Protein AF-A0A7F8RU48-F1 (afdb_monomer)

Sequence (144 aa):
MPRPELPLPEGWEEARDFDGKVYYIDHTSRTTSWIDPRDRYTKPLTFADCISDELPLGWEEAYDPQVGDYFIDHNTKTTQIEDPRVQWRREQEHMLKDYLVVAQEALSAQKEIYQVKQQRLELAQQEYQQLHAVWEHKLGSQVS

Structure (mmCIF, N/CA/C/O backbone):
data_AF-A0A7F8RU48-F1
#
_entry.id   AF-A0A7F8RU48-F1
#
loop_
_atom_site.group_PDB
_atom_site.id
_atom_site.type_symbol
_atom_site.label_atom_id
_atom_site.label_alt_id
_atom_site.label_comp_id
_atom_site.label_asym_id
_atom_site.label_entity_id
_atom_site.label_seq_id
_atom_site.pdbx_PDB_ins_code
_atom_site.Cartn_x
_atom_site.Cartn_y
_atom_site.Cartn_z
_atom_site.occupancy
_atom_site.B_iso_or_equiv
_atom_site.auth_seq_id
_atom_site.auth_comp_id
_atom_site.auth_asym_id
_atom_site.auth_atom_id
_atom_site.pdbx_PDB_model_num
ATOM 1 N N . MET A 1 1 ? -4.287 5.011 -32.238 1.00 33.50 1 MET A N 1
ATOM 2 C CA . MET A 1 1 ? -3.725 6.344 -32.543 1.00 33.50 1 MET A CA 1
ATOM 3 C C . MET A 1 1 ? -2.348 6.408 -31.902 1.00 33.50 1 MET A C 1
ATOM 5 O O . MET A 1 1 ? -2.284 6.073 -30.724 1.00 33.50 1 MET A O 1
ATOM 9 N N . PRO A 1 2 ? -1.264 6.747 -32.620 1.00 47.25 2 PRO A N 1
ATOM 10 C CA . PRO A 1 2 ? 0.016 7.003 -31.963 1.00 47.25 2 PRO A CA 1
ATOM 11 C C . PRO A 1 2 ? -0.165 8.172 -30.984 1.00 47.25 2 PRO A C 1
ATOM 13 O O . PRO A 1 2 ? -0.827 9.159 -31.315 1.00 47.25 2 PRO A O 1
ATOM 16 N N . ARG A 1 3 ? 0.340 8.016 -29.756 1.00 55.25 3 ARG A N 1
ATOM 17 C CA . ARG A 1 3 ? 0.333 9.077 -28.739 1.00 55.25 3 ARG A CA 1
ATOM 18 C C . ARG A 1 3 ? 1.076 10.289 -29.332 1.00 55.25 3 ARG A C 1
ATOM 20 O O . 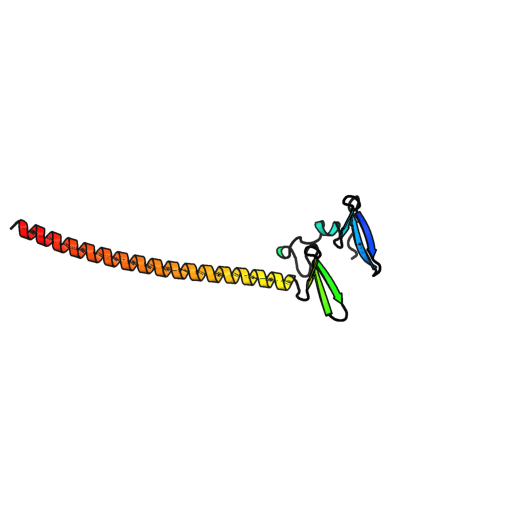ARG A 1 3 ? 2.100 10.073 -29.975 1.00 55.25 3 ARG A O 1
ATOM 27 N N . PRO A 1 4 ? 0.586 11.533 -29.187 1.00 54.97 4 PRO A N 1
ATOM 28 C CA . PRO A 1 4 ? 1.374 12.695 -29.579 1.00 54.97 4 PRO A CA 1
ATOM 29 C C . PRO A 1 4 ? 2.682 12.666 -28.781 1.00 54.97 4 PRO A C 1
ATOM 31 O O . PRO A 1 4 ? 2.661 12.756 -27.555 1.00 54.97 4 PRO A O 1
ATOM 34 N N . GLU A 1 5 ? 3.795 12.454 -29.481 1.00 68.31 5 GLU A N 1
ATOM 35 C CA . GLU A 1 5 ? 5.140 12.380 -28.912 1.00 68.31 5 GLU A CA 1
ATOM 36 C C . GLU A 1 5 ? 5.488 13.752 -28.326 1.00 68.31 5 GLU A C 1
ATOM 38 O O . GLU A 1 5 ? 5.920 14.664 -29.034 1.00 68.31 5 GLU A O 1
ATOM 43 N N . LEU A 1 6 ? 5.246 13.929 -27.026 1.00 81.19 6 LEU A N 1
ATOM 44 C CA . LEU A 1 6 ? 5.816 15.050 -26.291 1.00 81.19 6 LEU A CA 1
ATOM 45 C C . LEU A 1 6 ? 7.344 14.959 -26.428 1.00 81.19 6 LEU A C 1
ATOM 47 O O . LEU A 1 6 ? 7.888 13.856 -26.295 1.00 81.19 6 LEU A O 1
ATOM 51 N N . PRO A 1 7 ? 8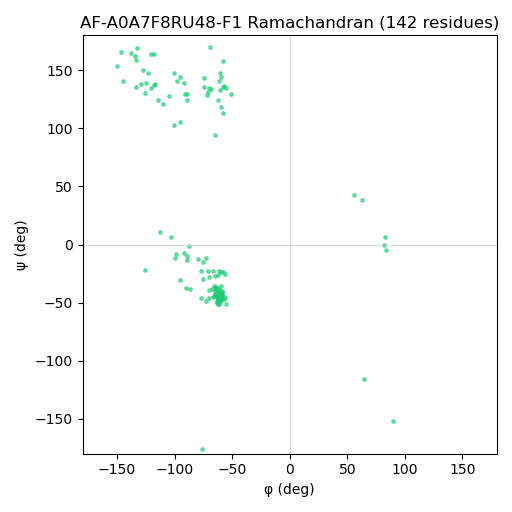.048 16.072 -26.700 1.00 89.88 7 PRO A N 1
ATOM 52 C CA . PRO A 1 7 ? 9.502 16.046 -26.747 1.00 89.88 7 PRO A CA 1
ATOM 53 C C . PRO A 1 7 ? 10.053 15.618 -25.384 1.00 89.88 7 PRO A C 1
ATOM 55 O O . PRO A 1 7 ? 9.460 15.920 -24.342 1.00 89.88 7 PRO A O 1
ATOM 58 N N . LEU A 1 8 ? 11.188 14.917 -25.388 1.00 91.50 8 LEU A N 1
ATOM 59 C CA . LEU A 1 8 ? 11.903 14.631 -24.150 1.00 91.50 8 LEU A CA 1
ATOM 60 C C . LEU A 1 8 ? 12.294 15.948 -23.459 1.00 91.50 8 LEU A C 1
ATOM 62 O O . LEU A 1 8 ? 12.616 16.923 -24.150 1.00 91.50 8 LEU A O 1
ATOM 66 N N . PRO A 1 9 ? 12.268 16.006 -22.115 1.00 93.69 9 PRO A N 1
ATOM 67 C CA . PRO A 1 9 ? 12.764 17.170 -21.394 1.00 93.69 9 PRO A CA 1
ATOM 68 C C . PRO A 1 9 ? 14.234 17.455 -21.723 1.00 93.69 9 PRO A C 1
ATOM 70 O O . PRO A 1 9 ? 14.983 16.570 -22.134 1.00 93.69 9 PRO A O 1
ATOM 73 N N . GLU A 1 10 ? 14.664 18.696 -21.517 1.00 94.50 10 GLU A N 1
ATOM 74 C CA . GLU A 1 10 ? 16.053 19.085 -21.758 1.00 94.50 10 GLU A CA 1
ATOM 75 C C . GLU A 1 10 ? 17.029 18.201 -20.962 1.00 94.50 10 GLU A C 1
ATOM 77 O O . GLU A 1 10 ? 16.815 17.916 -19.783 1.00 94.50 10 GLU A O 1
ATOM 82 N N . GLY A 1 11 ? 18.093 17.744 -21.627 1.00 93.75 11 GLY A N 1
ATOM 83 C CA . GLY A 1 11 ? 19.090 16.850 -21.038 1.00 93.75 11 GLY A CA 1
ATOM 84 C C . GLY A 1 11 ? 18.703 15.369 -21.022 1.00 93.75 11 GLY A C 1
ATOM 85 O O . GLY A 1 11 ? 19.517 14.568 -20.574 1.00 93.75 11 GLY A O 1
ATOM 86 N N . TRP A 1 12 ? 17.525 14.988 -21.526 1.00 96.25 12 TRP A N 1
ATOM 87 C CA . TRP A 1 12 ? 17.128 13.586 -21.668 1.00 96.25 12 TRP A CA 1
ATOM 88 C C . TRP A 1 12 ? 17.357 13.054 -23.085 1.00 96.25 12 TRP A C 1
ATOM 90 O O . TRP A 1 12 ? 17.082 13.734 -24.072 1.00 96.25 12 TRP A O 1
ATOM 100 N N . GLU A 1 13 ? 17.818 11.810 -23.180 1.00 96.00 13 GLU A N 1
ATOM 101 C CA . GLU A 1 13 ? 18.021 11.078 -24.432 1.00 96.00 13 GLU A CA 1
ATOM 102 C C . GLU A 1 13 ? 17.355 9.699 -24.358 1.00 96.00 13 GLU A C 1
ATOM 104 O O . GLU A 1 13 ? 17.434 9.019 -23.336 1.00 96.00 13 GLU A O 1
ATOM 109 N N . GLU A 1 14 ? 16.696 9.287 -25.441 1.00 95.75 14 GLU A N 1
ATOM 110 C CA . GLU A 1 14 ? 16.189 7.924 -25.614 1.00 95.75 14 GLU A CA 1
ATOM 111 C C . GLU A 1 14 ? 17.268 7.056 -26.268 1.00 95.75 14 GLU 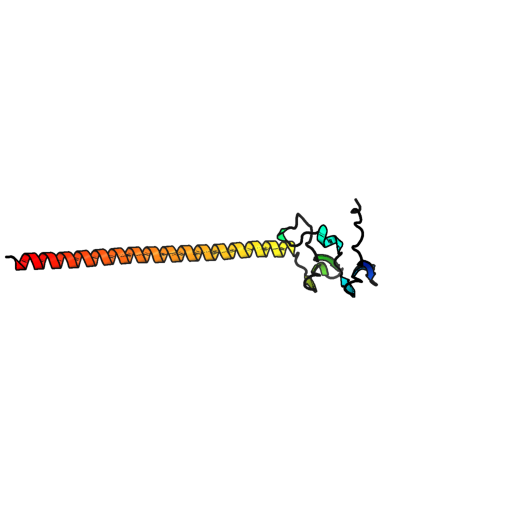A C 1
ATOM 113 O O . GLU A 1 14 ? 17.810 7.406 -27.317 1.00 95.75 14 GLU A O 1
ATOM 118 N N . ALA A 1 15 ? 17.545 5.901 -25.670 1.00 95.06 15 ALA A N 1
ATOM 119 C CA . ALA A 1 15 ? 18.469 4.904 -26.188 1.00 95.06 15 ALA A CA 1
ATOM 120 C C . ALA A 1 15 ? 17.837 3.505 -26.137 1.00 95.06 15 ALA A C 1
ATOM 122 O O . ALA A 1 15 ? 16.775 3.294 -25.550 1.00 95.06 15 ALA A O 1
ATOM 123 N N . ARG A 1 16 ? 18.486 2.531 -26.779 1.00 95.88 16 ARG A N 1
ATOM 124 C CA . ARG A 1 16 ? 18.063 1.124 -26.771 1.00 95.88 16 ARG A CA 1
ATOM 125 C C . ARG A 1 16 ? 19.196 0.239 -26.294 1.00 95.88 16 ARG A C 1
ATOM 127 O O . ARG A 1 16 ? 20.348 0.476 -26.654 1.00 95.88 16 ARG A O 1
ATOM 134 N N . ASP A 1 17 ? 18.866 -0.748 -25.472 1.00 93.12 17 ASP A N 1
ATOM 135 C CA . ASP A 1 17 ? 19.825 -1.760 -25.042 1.00 93.12 17 ASP A CA 1
ATOM 136 C C . ASP A 1 17 ? 20.090 -2.799 -26.152 1.00 93.12 17 ASP A C 1
ATOM 138 O O . ASP A 1 17 ? 19.608 -2.676 -27.283 1.00 93.12 17 ASP A O 1
ATOM 142 N N . PHE A 1 18 ? 20.889 -3.823 -25.840 1.00 94.19 18 PHE A N 1
ATOM 143 C CA . PHE A 1 18 ? 21.227 -4.894 -26.785 1.00 94.19 18 PHE A CA 1
ATOM 144 C C . PHE A 1 18 ? 20.020 -5.743 -27.202 1.00 94.19 18 PHE A C 1
ATOM 146 O O . PHE A 1 18 ? 20.011 -6.271 -28.314 1.00 94.19 18 PHE A O 1
ATOM 153 N N . ASP A 1 19 ? 19.011 -5.836 -26.338 1.00 91.31 19 ASP A N 1
ATOM 154 C CA . ASP A 1 19 ? 17.773 -6.579 -26.572 1.00 91.31 19 ASP A CA 1
ATOM 155 C C . ASP A 1 19 ? 16.712 -5.710 -27.281 1.00 91.31 19 ASP A C 1
ATOM 157 O O . ASP A 1 19 ? 15.626 -6.175 -27.632 1.00 91.31 19 ASP A O 1
ATOM 161 N N . GLY A 1 20 ? 17.039 -4.441 -27.551 1.00 91.69 20 GLY A N 1
ATOM 162 C CA . GLY A 1 20 ? 16.177 -3.472 -28.215 1.00 91.69 20 GLY A CA 1
ATOM 163 C C . GLY A 1 20 ? 15.172 -2.782 -27.289 1.00 91.69 20 GLY A C 1
ATOM 164 O O . GLY A 1 20 ? 14.341 -2.013 -27.788 1.00 91.69 20 GLY A O 1
ATOM 165 N N . LYS A 1 21 ? 15.244 -3.015 -25.972 1.00 92.19 21 LYS A N 1
ATOM 166 C CA . LYS A 1 21 ? 14.418 -2.355 -24.958 1.00 92.19 21 LYS A CA 1
ATOM 167 C C . LYS A 1 21 ? 14.843 -0.898 -24.824 1.00 92.19 21 LYS A C 1
ATOM 169 O O . LYS A 1 21 ? 16.025 -0.571 -24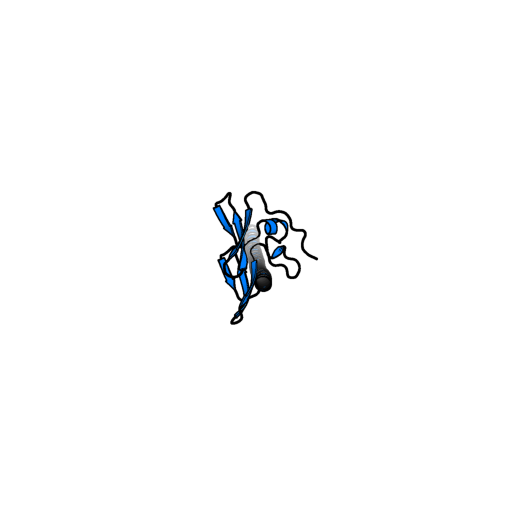.714 1.00 92.19 21 LYS A O 1
ATOM 174 N N . VAL A 1 22 ? 13.853 -0.013 -24.849 1.00 94.12 22 VAL A N 1
ATOM 175 C CA . VAL A 1 22 ? 14.065 1.429 -24.728 1.00 94.12 22 VAL A CA 1
ATOM 176 C C . VAL A 1 22 ? 14.389 1.784 -23.278 1.00 94.12 22 VAL A C 1
ATOM 178 O O . VAL A 1 22 ? 13.722 1.318 -22.351 1.00 94.12 22 VAL A O 1
ATOM 181 N N . TYR A 1 23 ? 15.396 2.631 -23.092 1.00 94.69 23 TYR A N 1
ATOM 182 C CA . TYR A 1 23 ? 15.731 3.261 -21.821 1.00 94.69 23 TYR A CA 1
ATOM 183 C C . TYR A 1 23 ? 16.089 4.732 -22.041 1.00 94.69 23 TYR A C 1
ATOM 185 O O . TYR A 1 23 ? 16.353 5.172 -23.159 1.00 94.69 23 TYR A O 1
ATOM 193 N N . TYR A 1 24 ? 16.103 5.495 -20.956 1.00 96.12 24 TYR A N 1
ATOM 194 C CA . TYR A 1 24 ? 16.289 6.936 -20.981 1.00 96.12 24 TYR A CA 1
ATOM 195 C C . TYR A 1 24 ? 17.551 7.326 -20.219 1.00 96.12 24 TYR A C 1
ATOM 197 O O . TYR A 1 24 ? 17.829 6.802 -19.137 1.00 96.12 24 TYR A O 1
ATOM 205 N N . ILE A 1 25 ? 18.319 8.245 -20.789 1.00 97.25 25 ILE A N 1
ATOM 206 C CA . ILE A 1 25 ? 19.569 8.766 -20.240 1.00 97.25 25 ILE A CA 1
ATOM 207 C C . ILE A 1 25 ? 19.318 10.210 -19.821 1.00 97.25 25 ILE A C 1
ATOM 209 O O . ILE A 1 25 ? 18.955 11.035 -20.652 1.00 97.25 25 ILE A O 1
ATOM 213 N N . ASP A 1 26 ? 19.526 10.521 -18.545 1.00 96.31 26 ASP A N 1
ATOM 214 C CA . ASP A 1 26 ? 19.542 11.891 -18.039 1.00 96.31 26 ASP A CA 1
ATOM 215 C C . ASP A 1 26 ? 20.994 12.379 -17.987 1.00 96.31 26 ASP A C 1
ATOM 217 O O . ASP A 1 26 ? 21.770 12.000 -17.106 1.00 96.31 26 ASP A O 1
ATOM 221 N N . HIS A 1 27 ? 21.366 13.241 -18.932 1.00 96.19 27 HIS A N 1
ATOM 222 C CA . HIS A 1 27 ? 22.701 13.837 -19.029 1.00 96.19 27 HIS A CA 1
ATOM 223 C C . HIS A 1 27 ? 22.989 14.856 -17.923 1.00 96.19 27 HIS A C 1
ATOM 225 O O . HIS A 1 27 ? 24.157 15.087 -17.595 1.00 96.19 27 HIS A O 1
ATOM 231 N N . THR A 1 28 ? 21.951 15.440 -17.317 1.00 95.88 28 THR A N 1
ATOM 232 C CA . THR A 1 28 ? 22.088 16.423 -16.233 1.00 95.88 28 THR A CA 1
ATOM 233 C C . THR A 1 28 ? 22.532 15.733 -14.951 1.00 95.88 28 THR A C 1
ATOM 235 O O . THR A 1 28 ? 23.496 16.161 -14.312 1.00 95.88 28 THR A O 1
ATOM 238 N N . SER A 1 29 ? 21.858 14.637 -14.590 1.00 95.56 29 SER A N 1
ATOM 239 C CA . SER A 1 29 ? 22.211 13.832 -13.413 1.00 95.56 29 SER A CA 1
ATOM 240 C C . SER A 1 29 ? 23.227 12.725 -13.710 1.00 95.56 29 SER A C 1
ATOM 242 O O . SER A 1 29 ? 23.768 12.132 -12.776 1.00 95.56 29 SER A O 1
ATOM 244 N N . ARG A 1 30 ? 23.526 12.476 -14.993 1.00 95.88 30 ARG A N 1
ATOM 245 C CA . ARG A 1 30 ? 24.367 11.372 -15.486 1.00 95.88 30 ARG A CA 1
ATOM 246 C C . ARG A 1 30 ? 23.855 10.010 -15.022 1.00 95.88 30 ARG A C 1
ATOM 248 O O . ARG A 1 30 ? 24.634 9.157 -14.596 1.00 95.88 30 ARG A O 1
ATOM 255 N N . THR A 1 31 ? 22.541 9.823 -15.086 1.00 96.19 31 THR A N 1
ATOM 256 C CA . THR A 1 31 ? 21.874 8.576 -14.700 1.00 96.19 31 THR A CA 1
ATOM 257 C C . THR A 1 31 ? 21.105 7.973 -15.867 1.00 96.19 31 THR A C 1
ATOM 259 O O . THR A 1 31 ? 20.863 8.623 -16.882 1.00 96.19 31 THR A O 1
ATOM 262 N N . THR A 1 32 ? 20.741 6.700 -15.733 1.00 95.62 32 THR A N 1
ATOM 263 C CA . THR A 1 32 ? 19.901 5.984 -16.693 1.00 95.62 32 THR A CA 1
ATOM 264 C C . THR A 1 32 ? 18.662 5.435 -15.993 1.00 95.62 32 THR A C 1
ATOM 266 O O . THR A 1 32 ? 18.689 5.105 -14.805 1.00 95.62 32 THR A O 1
ATOM 269 N N . SER A 1 33 ? 17.548 5.374 -16.718 1.00 94.81 33 SER A N 1
ATOM 270 C CA . SER A 1 33 ? 16.238 5.000 -16.189 1.00 94.81 33 SER A CA 1
ATOM 271 C C . SER A 1 33 ? 15.440 4.211 -17.222 1.00 94.81 33 SER A C 1
ATOM 273 O O . SER A 1 33 ? 15.429 4.548 -18.400 1.00 94.81 33 SER A O 1
ATOM 275 N N . TRP A 1 34 ? 14.713 3.192 -16.766 1.00 94.31 34 TRP A N 1
ATOM 276 C CA . TRP A 1 34 ? 13.706 2.491 -17.573 1.00 94.31 34 TRP A CA 1
ATOM 277 C C . TRP A 1 34 ? 12.371 3.244 -17.652 1.00 94.31 34 TRP A C 1
ATOM 279 O O . TRP A 1 34 ? 11.515 2.908 -18.461 1.00 94.31 34 TRP A O 1
ATOM 289 N N . ILE A 1 35 ? 12.189 4.257 -16.803 1.00 93.44 35 ILE A N 1
ATOM 290 C CA . ILE A 1 35 ? 10.980 5.077 -16.730 1.00 93.44 35 ILE A CA 1
ATOM 291 C C . ILE A 1 35 ? 11.132 6.255 -17.689 1.00 93.44 35 ILE A C 1
ATOM 293 O O . ILE A 1 35 ? 12.093 7.019 -17.548 1.00 93.44 35 ILE A O 1
ATOM 297 N N . ASP A 1 36 ? 10.175 6.419 -18.607 1.00 92.56 36 ASP A N 1
ATOM 298 C CA . ASP A 1 36 ? 10.103 7.587 -19.487 1.00 92.56 36 ASP A CA 1
ATOM 299 C C . ASP A 1 36 ? 9.910 8.854 -18.639 1.00 92.56 36 ASP A C 1
ATOM 301 O O . ASP A 1 36 ? 8.956 8.929 -17.857 1.00 92.56 36 ASP A O 1
ATOM 305 N N . PRO A 1 37 ? 10.770 9.881 -18.760 1.00 92.00 37 PRO A N 1
ATOM 306 C CA . PRO A 1 37 ? 10.593 11.126 -18.015 1.00 92.00 37 PRO A CA 1
ATOM 307 C C . PRO A 1 37 ? 9.243 11.812 -18.292 1.00 92.00 37 PRO A C 1
ATOM 309 O O . PRO A 1 37 ? 8.750 12.558 -17.443 1.00 92.00 37 PRO A O 1
ATOM 312 N N . ARG A 1 38 ? 8.617 11.542 -19.445 1.00 90.88 38 ARG A N 1
ATOM 313 C CA . ARG A 1 38 ? 7.298 12.053 -19.847 1.00 90.88 38 ARG A CA 1
ATOM 314 C C . ARG A 1 38 ? 6.147 11.315 -19.159 1.00 90.88 38 ARG A C 1
ATOM 316 O O . ARG A 1 38 ? 5.069 11.895 -18.997 1.00 90.88 38 ARG A O 1
ATOM 323 N N . ASP A 1 39 ? 6.365 10.083 -18.691 1.00 89.38 39 ASP A N 1
ATOM 324 C CA . ASP A 1 39 ? 5.343 9.304 -17.979 1.00 89.38 39 ASP A CA 1
ATOM 325 C C . ASP A 1 39 ? 4.914 9.990 -16.680 1.00 89.38 39 ASP A C 1
ATOM 327 O O . ASP A 1 39 ? 3.766 9.861 -16.270 1.00 89.38 39 ASP A O 1
ATOM 331 N N . ARG A 1 40 ? 5.779 10.812 -16.071 1.00 86.12 40 ARG A N 1
ATOM 332 C CA . ARG A 1 40 ? 5.422 11.620 -14.891 1.00 86.12 40 ARG A CA 1
ATOM 333 C C . ARG A 1 40 ? 4.225 12.545 -15.103 1.00 86.12 40 ARG A C 1
ATOM 335 O O . ARG A 1 40 ? 3.582 12.917 -14.127 1.00 86.12 40 ARG A O 1
ATOM 342 N N . TYR A 1 41 ? 3.949 12.941 -16.344 1.00 85.88 41 TYR A N 1
ATOM 343 C CA . TYR A 1 41 ? 2.841 13.836 -16.681 1.00 85.88 41 TYR A CA 1
ATOM 344 C C . TYR A 1 41 ? 1.610 13.098 -17.209 1.00 85.88 41 TYR A C 1
ATOM 346 O O . TYR A 1 41 ? 0.564 13.718 -17.382 1.00 85.88 41 TYR A O 1
ATOM 354 N N . THR A 1 42 ? 1.739 11.808 -17.524 1.00 84.88 42 THR A N 1
ATOM 355 C CA . THR A 1 42 ? 0.709 11.056 -18.256 1.00 84.88 42 THR A CA 1
ATOM 356 C C . THR A 1 42 ? 0.249 9.790 -17.546 1.00 84.88 42 THR A C 1
ATOM 358 O O . THR A 1 42 ? -0.859 9.342 -17.821 1.00 84.88 42 THR A O 1
ATOM 361 N N . LYS A 1 43 ? 1.056 9.231 -16.637 1.00 88.31 43 LYS A N 1
ATOM 362 C CA . LYS A 1 43 ? 0.706 8.060 -15.834 1.00 88.31 43 LYS A CA 1
ATOM 363 C C . LYS A 1 43 ? 0.265 8.453 -14.423 1.00 88.31 43 LYS A C 1
ATOM 365 O O . LYS A 1 43 ? 0.804 9.412 -13.860 1.00 88.31 43 LYS A O 1
ATOM 370 N N . PRO A 1 44 ? -0.659 7.688 -13.822 1.00 91.12 44 PRO A N 1
ATOM 371 C CA . PRO A 1 44 ? -1.010 7.848 -12.418 1.00 91.12 44 PRO A CA 1
ATOM 372 C C . PRO A 1 44 ? 0.207 7.596 -11.525 1.00 91.12 44 PRO A C 1
ATOM 374 O O . PRO A 1 44 ? 1.012 6.700 -11.781 1.00 91.12 44 PRO A O 1
ATOM 377 N N . LEU A 1 45 ? 0.358 8.386 -10.461 1.00 88.62 45 LEU A N 1
ATOM 378 C CA . LEU A 1 45 ? 1.492 8.248 -9.540 1.00 88.62 45 LEU A CA 1
ATOM 379 C C . LEU A 1 45 ? 1.340 7.041 -8.615 1.00 88.62 45 LEU A C 1
ATOM 381 O O . LEU A 1 45 ? 2.337 6.470 -8.180 1.00 88.62 45 LEU A O 1
ATOM 385 N N . THR A 1 46 ? 0.102 6.666 -8.301 1.00 90.31 46 THR A N 1
ATOM 386 C CA . THR A 1 46 ? -0.203 5.582 -7.370 1.00 90.31 46 THR A CA 1
ATOM 387 C C . THR A 1 46 ? -1.277 4.659 -7.930 1.00 90.31 46 THR A C 1
ATOM 389 O O . THR A 1 46 ? -2.044 5.036 -8.817 1.00 90.31 46 THR A O 1
ATOM 392 N N . PHE A 1 47 ? -1.382 3.454 -7.365 1.00 90.75 47 PHE A N 1
ATOM 393 C CA . PHE A 1 47 ? -2.471 2.526 -7.685 1.00 90.75 47 PHE A CA 1
ATOM 394 C C . PHE A 1 47 ? -3.865 3.095 -7.388 1.00 90.75 47 PHE A C 1
ATOM 396 O O . PHE A 1 47 ? -4.831 2.662 -8.009 1.00 90.75 47 PHE A O 1
ATOM 403 N N . ALA A 1 48 ? -3.977 4.077 -6.487 1.00 88.06 48 ALA A N 1
ATOM 404 C CA . ALA A 1 48 ? -5.247 4.726 -6.172 1.00 88.06 48 ALA A CA 1
ATOM 405 C C . ALA A 1 48 ? -5.761 5.617 -7.312 1.00 88.06 48 ALA A C 1
ATOM 407 O O . ALA A 1 48 ? -6.969 5.792 -7.447 1.00 88.06 48 ALA A O 1
ATOM 408 N N . ASP A 1 49 ? -4.849 6.156 -8.126 1.00 89.50 49 ASP A N 1
ATOM 409 C CA . ASP A 1 49 ? -5.170 7.067 -9.227 1.00 89.50 49 ASP A CA 1
ATOM 410 C C . ASP A 1 49 ? -5.385 6.327 -10.557 1.00 89.50 49 ASP A C 1
ATOM 412 O O . ASP A 1 49 ? -5.778 6.945 -11.543 1.00 89.50 49 ASP A O 1
ATOM 416 N N . CYS A 1 50 ? -5.116 5.016 -10.596 1.00 87.69 50 CYS A N 1
ATOM 417 C CA . CYS A 1 50 ? -5.235 4.203 -11.802 1.00 87.69 50 CYS A CA 1
ATOM 418 C C . CYS A 1 50 ? -6.702 3.978 -12.186 1.00 87.69 50 CYS A C 1
ATOM 420 O O . CYS A 1 50 ? -7.513 3.493 -11.391 1.00 87.69 50 CYS A O 1
ATOM 422 N N . ILE A 1 51 ? -7.026 4.255 -13.443 1.00 80.88 51 ILE A N 1
ATOM 423 C CA . ILE A 1 51 ? -8.318 3.997 -14.063 1.00 80.88 51 ILE A CA 1
ATOM 424 C C . ILE A 1 51 ? -8.187 2.783 -14.987 1.00 80.88 51 ILE A C 1
ATOM 426 O O . ILE A 1 51 ? -7.363 2.750 -15.896 1.00 80.88 51 ILE A O 1
ATOM 430 N N . SER A 1 52 ? -9.072 1.800 -14.804 1.00 80.31 52 SER A N 1
ATOM 431 C CA . SER A 1 52 ? -9.115 0.579 -15.619 1.00 80.31 52 SER A CA 1
ATOM 432 C C . SER A 1 52 ? -7.846 -0.280 -15.466 1.00 80.31 52 SER A C 1
ATOM 434 O O . SER A 1 52 ? -7.595 -0.837 -14.396 1.00 80.31 52 SER A O 1
ATOM 436 N N . ASP A 1 53 ? -7.091 -0.424 -16.546 1.00 83.19 53 ASP A N 1
ATOM 437 C CA . ASP A 1 53 ? -6.001 -1.360 -16.781 1.00 83.19 53 ASP A CA 1
ATOM 438 C C . ASP A 1 53 ? -4.651 -0.642 -16.905 1.00 83.19 53 ASP A C 1
ATOM 440 O O . 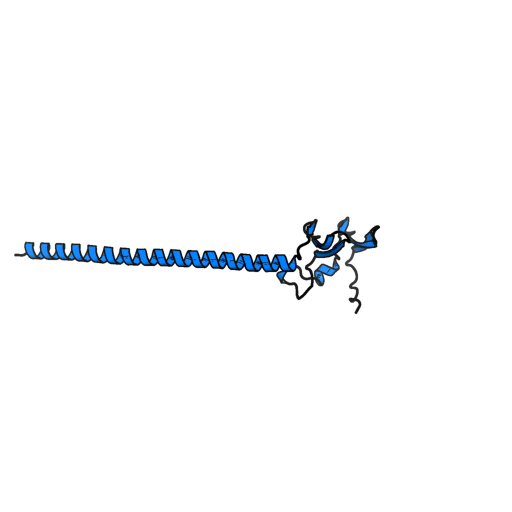ASP A 1 53 ? -3.645 -1.256 -17.250 1.00 83.19 53 ASP A O 1
ATOM 444 N N . GLU A 1 54 ? -4.580 0.644 -16.574 1.00 89.31 54 GLU A N 1
ATOM 445 C CA . GLU A 1 54 ? -3.300 1.338 -16.527 1.00 89.31 54 GLU A CA 1
ATOM 446 C C . GLU A 1 54 ? -2.476 0.939 -15.294 1.00 89.31 54 GLU A C 1
ATOM 448 O O . GLU A 1 54 ? -3.001 0.690 -14.205 1.00 89.31 54 GLU A O 1
ATOM 453 N N . LEU A 1 55 ? -1.160 0.850 -15.486 1.00 92.44 55 LEU A N 1
ATOM 454 C CA . LEU A 1 55 ? -0.193 0.662 -14.411 1.00 92.44 55 LEU A CA 1
ATOM 455 C C . LEU A 1 55 ? 0.363 2.025 -13.973 1.00 92.44 55 LEU A C 1
ATOM 457 O O . LEU A 1 55 ? 0.568 2.900 -14.825 1.00 92.44 55 LEU A O 1
ATOM 461 N N . PRO A 1 56 ? 0.639 2.215 -12.670 1.00 94.69 56 PRO A N 1
ATOM 462 C CA . PRO A 1 56 ? 1.174 3.472 -12.176 1.00 94.69 56 PRO A CA 1
ATOM 463 C C . PRO A 1 56 ? 2.612 3.709 -12.632 1.00 94.69 56 PRO A C 1
ATOM 465 O O . PRO A 1 56 ? 3.289 2.842 -13.190 1.00 94.69 56 PRO A O 1
ATOM 468 N N . LEU A 1 57 ? 3.091 4.927 -12.394 1.00 92.75 57 LEU A N 1
ATOM 469 C CA . LEU A 1 57 ? 4.438 5.349 -12.738 1.00 92.75 57 LEU A CA 1
ATOM 470 C C . LEU A 1 57 ? 5.487 4.353 -12.213 1.00 92.75 57 LEU A C 1
ATOM 472 O O . LEU A 1 57 ? 5.514 3.994 -11.035 1.00 92.75 57 LEU A O 1
ATOM 476 N N . GLY A 1 58 ? 6.377 3.931 -13.109 1.00 93.75 58 GLY A N 1
ATOM 477 C CA . GLY A 1 58 ? 7.454 2.993 -12.797 1.00 93.75 58 GLY A CA 1
ATOM 478 C C . GLY A 1 58 ? 7.060 1.518 -12.832 1.00 93.75 58 GLY A C 1
ATOM 479 O O . GLY A 1 58 ? 7.950 0.682 -12.726 1.00 93.75 58 GLY A O 1
ATOM 480 N N . TRP A 1 59 ? 5.787 1.186 -13.046 1.00 95.75 59 TRP A N 1
ATOM 481 C CA . TRP A 1 59 ? 5.365 -0.190 -13.285 1.00 95.75 59 TRP A CA 1
ATOM 482 C C . TRP A 1 59 ? 5.335 -0.525 -14.776 1.00 95.75 59 TRP A C 1
ATOM 484 O O . TRP A 1 59 ? 4.902 0.276 -15.611 1.00 95.75 59 TRP A O 1
ATOM 494 N N . GLU A 1 60 ? 5.801 -1.727 -15.097 1.00 94.44 60 GLU A N 1
ATOM 495 C CA . GLU A 1 60 ? 5.859 -2.278 -16.449 1.00 94.44 60 GLU A CA 1
ATOM 496 C C . GLU A 1 60 ? 5.330 -3.716 -16.440 1.00 94.44 60 GLU A C 1
ATOM 498 O O . GLU A 1 60 ? 5.671 -4.505 -15.560 1.00 94.44 60 GLU A O 1
ATOM 503 N N . GLU A 1 61 ? 4.491 -4.046 -17.417 1.00 95.06 61 GLU A N 1
ATOM 504 C CA . GLU A 1 61 ? 4.075 -5.418 -17.707 1.00 95.06 61 GLU A CA 1
ATOM 505 C C . GLU A 1 61 ? 5.049 -6.011 -18.727 1.00 95.06 61 GLU A C 1
ATOM 507 O O . GLU A 1 61 ? 5.349 -5.384 -19.746 1.00 95.06 61 GLU A O 1
ATOM 512 N N . ALA A 1 62 ? 5.564 -7.199 -18.432 1.00 94.00 62 ALA A N 1
ATOM 513 C CA . ALA A 1 62 ? 6.533 -7.902 -19.253 1.00 94.00 62 ALA A CA 1
ATOM 514 C C . ALA A 1 62 ? 6.119 -9.367 -19.425 1.00 94.00 62 ALA A C 1
ATOM 516 O O . ALA A 1 62 ? 5.358 -9.917 -18.632 1.00 94.00 62 ALA A O 1
ATOM 517 N N . TYR A 1 63 ? 6.640 -9.999 -20.473 1.00 94.69 63 TYR A N 1
ATOM 518 C CA . TYR A 1 63 ? 6.354 -11.391 -20.794 1.00 94.69 63 TYR A CA 1
ATOM 519 C C . TYR A 1 63 ? 7.653 -12.173 -20.932 1.00 94.69 63 TYR A C 1
ATOM 521 O O . TYR A 1 63 ? 8.554 -11.767 -21.669 1.00 94.69 63 TYR A O 1
ATOM 529 N N . ASP A 1 64 ? 7.720 -13.316 -20.258 1.00 93.94 64 ASP A N 1
ATOM 530 C CA . ASP A 1 64 ? 8.783 -14.299 -20.428 1.00 93.94 64 ASP A CA 1
ATOM 531 C C . ASP A 1 64 ? 8.178 -15.644 -20.877 1.00 93.94 64 ASP A C 1
ATOM 533 O O . ASP A 1 64 ? 7.192 -16.093 -20.292 1.00 93.94 64 ASP A O 1
ATOM 537 N N . PRO A 1 65 ? 8.739 -16.342 -21.883 1.00 95.75 65 PRO A N 1
ATOM 538 C CA . PRO A 1 65 ? 8.172 -17.603 -22.372 1.00 95.75 65 PRO A CA 1
ATOM 539 C C . PRO A 1 65 ? 8.095 -18.744 -21.344 1.00 95.75 65 PRO A C 1
ATOM 541 O O . PRO A 1 65 ? 7.323 -19.681 -21.544 1.00 95.75 65 PRO A O 1
ATOM 544 N N . GLN A 1 66 ? 8.916 -18.722 -20.289 1.00 95.44 66 GLN A N 1
ATOM 545 C CA . GLN A 1 66 ? 8.928 -19.753 -19.246 1.00 95.44 66 GLN A CA 1
ATOM 546 C C . GLN A 1 66 ? 7.967 -19.418 -18.104 1.00 95.44 66 GLN A C 1
ATOM 548 O O . GLN A 1 66 ? 7.340 -20.320 -17.547 1.00 95.44 66 GLN A O 1
ATOM 553 N N . VAL A 1 67 ? 7.875 -18.137 -17.747 1.00 94.06 67 VAL A N 1
ATOM 554 C CA . VAL A 1 67 ? 7.115 -17.655 -16.585 1.00 94.06 67 VAL A CA 1
ATOM 555 C C . VAL A 1 67 ? 5.700 -17.198 -16.960 1.00 94.06 67 VAL A C 1
ATOM 557 O O . VAL A 1 67 ? 4.777 -17.351 -16.161 1.00 94.06 67 VAL A O 1
ATOM 560 N N . GLY A 1 68 ? 5.512 -16.699 -18.181 1.00 95.56 68 GLY A N 1
ATOM 561 C CA . GLY A 1 68 ? 4.301 -16.021 -18.634 1.00 95.56 68 GLY A CA 1
ATOM 562 C C . GLY A 1 68 ? 4.358 -14.513 -18.388 1.00 95.56 68 GLY A C 1
ATOM 563 O O . GLY A 1 68 ? 5.439 -13.920 -18.370 1.00 95.56 68 GLY A O 1
ATOM 564 N N . ASP A 1 69 ? 3.188 -13.900 -18.214 1.00 95.88 69 ASP A N 1
ATOM 565 C CA . ASP A 1 69 ? 3.065 -12.480 -17.879 1.00 95.88 69 ASP A CA 1
ATOM 566 C C . ASP A 1 69 ? 3.543 -12.221 -16.442 1.00 95.88 69 ASP A C 1
ATOM 568 O O . ASP A 1 69 ? 3.196 -12.948 -15.505 1.00 95.88 69 ASP A O 1
ATOM 572 N N . TYR A 1 70 ? 4.345 -11.176 -16.266 1.00 96.56 70 TYR A N 1
ATOM 573 C CA . TYR A 1 70 ? 4.845 -10.732 -14.970 1.00 96.56 70 TYR A CA 1
ATOM 574 C C . TYR A 1 70 ? 4.995 -9.207 -14.938 1.00 96.56 70 TYR A C 1
ATOM 576 O O . TYR A 1 70 ? 4.977 -8.524 -15.962 1.00 96.56 70 TYR A O 1
ATOM 584 N N . PHE A 1 71 ? 5.148 -8.659 -13.738 1.00 97.31 71 PHE A N 1
ATOM 585 C CA . PHE A 1 71 ? 5.193 -7.222 -13.501 1.00 97.31 71 PHE A CA 1
ATOM 586 C C . PHE A 1 71 ? 6.545 -6.810 -12.923 1.00 97.31 71 PHE A C 1
ATOM 588 O O . PHE A 1 71 ? 7.101 -7.481 -12.048 1.00 97.31 71 PHE A O 1
ATOM 595 N N . ILE A 1 72 ? 7.068 -5.690 -13.413 1.00 97.12 72 ILE A N 1
ATOM 596 C CA . ILE A 1 72 ? 8.340 -5.099 -13.005 1.00 97.12 72 ILE A CA 1
ATOM 597 C C . ILE A 1 72 ? 8.049 -3.765 -12.322 1.00 97.12 72 ILE A C 1
ATOM 599 O O . ILE A 1 72 ? 7.432 -2.881 -12.918 1.00 97.12 72 ILE A O 1
ATOM 603 N N . ASP A 1 73 ? 8.532 -3.609 -11.092 1.00 96.94 73 ASP A N 1
ATOM 604 C CA . ASP A 1 73 ? 8.503 -2.342 -10.368 1.00 96.94 73 ASP A CA 1
ATOM 605 C C . ASP A 1 73 ? 9.878 -1.671 -10.441 1.00 96.94 73 ASP A C 1
ATOM 607 O O . ASP A 1 73 ? 10.823 -2.021 -9.724 1.00 96.94 73 ASP A O 1
ATOM 611 N N . HIS A 1 74 ? 10.001 -0.658 -11.296 1.00 94.62 74 HIS A N 1
ATOM 612 C CA . HIS A 1 74 ? 11.225 0.132 -11.426 1.00 94.62 74 HIS A CA 1
ATOM 613 C C . HIS A 1 74 ? 11.458 1.078 -10.250 1.00 94.62 74 HIS A C 1
ATOM 615 O O . HIS A 1 74 ? 12.558 1.626 -10.143 1.00 94.62 74 HIS A O 1
ATOM 621 N N . ASN A 1 75 ? 10.482 1.287 -9.369 1.00 93.25 75 ASN A N 1
ATOM 622 C CA . ASN A 1 75 ? 10.654 2.124 -8.185 1.00 93.25 75 ASN A CA 1
ATOM 623 C C . ASN A 1 75 ? 11.433 1.364 -7.107 1.00 93.25 75 ASN A C 1
ATOM 625 O O . ASN A 1 75 ? 12.400 1.886 -6.552 1.00 93.25 75 ASN A O 1
ATOM 629 N N . THR A 1 76 ? 11.050 0.111 -6.862 1.00 95.25 76 THR A N 1
ATOM 630 C CA . THR A 1 76 ? 11.651 -0.762 -5.839 1.00 95.25 76 THR A CA 1
ATOM 631 C C . THR A 1 76 ? 12.688 -1.738 -6.402 1.00 95.25 76 THR A C 1
ATOM 633 O O . THR A 1 76 ? 13.420 -2.362 -5.637 1.00 95.25 76 THR A O 1
ATOM 636 N N . LYS A 1 77 ? 12.814 -1.814 -7.734 1.00 95.69 77 LYS A N 1
ATOM 637 C CA . LYS A 1 77 ? 13.711 -2.725 -8.468 1.00 95.69 77 LYS A CA 1
ATOM 638 C C . LYS A 1 77 ? 13.372 -4.201 -8.232 1.00 95.69 77 LYS A C 1
ATOM 640 O O . LYS A 1 77 ? 14.269 -5.037 -8.134 1.00 95.69 77 LYS A O 1
ATOM 645 N N . THR A 1 78 ? 12.082 -4.519 -8.154 1.00 97.12 78 THR A N 1
ATOM 646 C CA . THR A 1 78 ? 11.587 -5.885 -7.942 1.00 97.12 78 THR A CA 1
ATOM 647 C C . THR A 1 78 ? 10.739 -6.374 -9.108 1.00 97.12 78 THR A C 1
ATOM 649 O O . THR A 1 78 ? 10.274 -5.594 -9.937 1.00 97.12 78 THR A O 1
ATOM 652 N N . THR A 1 79 ? 10.526 -7.687 -9.163 1.00 97.00 79 THR A N 1
ATOM 653 C CA . THR A 1 79 ? 9.611 -8.329 -10.112 1.00 97.00 79 THR A CA 1
ATOM 654 C C . THR A 1 79 ? 8.641 -9.230 -9.362 1.00 97.00 79 THR A C 1
ATOM 656 O O . THR A 1 79 ? 8.976 -9.756 -8.297 1.00 97.00 79 THR A O 1
ATOM 659 N N . GLN A 1 80 ? 7.434 -9.390 -9.897 1.00 96.81 80 GLN A N 1
ATOM 660 C CA . GLN A 1 80 ? 6.402 -10.232 -9.302 1.00 96.81 80 GLN A CA 1
ATOM 661 C C . GLN A 1 80 ? 5.470 -10.826 -10.355 1.00 96.81 80 GLN A C 1
ATOM 663 O O . GLN A 1 80 ? 5.281 -10.255 -11.423 1.00 96.81 80 GLN A O 1
ATOM 668 N N . ILE A 1 81 ? 4.875 -11.974 -10.028 1.00 96.56 81 ILE A N 1
ATOM 669 C CA . ILE A 1 81 ? 3.898 -12.656 -10.891 1.00 96.56 81 ILE A CA 1
ATOM 670 C C . ILE A 1 81 ? 2.483 -12.122 -10.656 1.00 96.56 81 ILE A C 1
ATOM 672 O O . ILE A 1 81 ? 1.697 -11.994 -11.587 1.00 96.56 81 ILE A O 1
ATOM 676 N N . GLU A 1 82 ? 2.139 -11.826 -9.400 1.00 95.44 82 GLU A N 1
ATOM 677 C CA . GLU A 1 82 ? 0.811 -11.322 -9.056 1.00 95.44 82 GLU A CA 1
ATOM 678 C C . GLU A 1 82 ? 0.610 -9.913 -9.625 1.00 95.44 82 GLU A C 1
ATOM 680 O O . GLU A 1 82 ? 1.472 -9.047 -9.469 1.00 95.44 82 GLU A O 1
ATOM 685 N N . ASP A 1 83 ? -0.548 -9.679 -10.245 1.00 94.69 83 ASP A N 1
ATOM 686 C CA . ASP A 1 83 ? -0.927 -8.358 -10.736 1.00 94.69 83 ASP A CA 1
ATOM 687 C C . ASP A 1 83 ? -0.976 -7.356 -9.570 1.00 94.69 83 ASP A C 1
ATOM 689 O O . ASP A 1 83 ? -1.798 -7.510 -8.653 1.00 94.69 83 ASP A O 1
ATOM 693 N N . PRO A 1 84 ? -0.139 -6.306 -9.593 1.00 94.69 84 PRO A N 1
ATOM 694 C CA . PRO A 1 84 ? -0.020 -5.381 -8.478 1.00 94.69 84 PRO A CA 1
ATOM 695 C C . PRO A 1 84 ? -1.303 -4.567 -8.251 1.00 94.69 84 PRO A C 1
ATOM 697 O O . PRO A 1 84 ? -1.573 -4.143 -7.129 1.00 94.69 84 PRO A O 1
ATOM 700 N N . ARG A 1 85 ? -2.160 -4.406 -9.271 1.00 92.31 85 ARG A N 1
ATOM 701 C CA . ARG A 1 85 ? -3.476 -3.752 -9.140 1.00 92.31 85 ARG A CA 1
ATOM 702 C C . ARG A 1 85 ? -4.433 -4.620 -8.328 1.00 92.31 85 ARG A C 1
ATOM 704 O O . ARG A 1 85 ? -5.217 -4.113 -7.524 1.00 92.31 85 ARG A O 1
ATOM 711 N N . VAL A 1 86 ? -4.381 -5.937 -8.542 1.00 92.38 86 VAL A N 1
ATOM 712 C CA . VAL A 1 86 ? -5.178 -6.913 -7.787 1.00 92.38 86 VAL A CA 1
ATOM 713 C C . VAL A 1 86 ? -4.670 -6.999 -6.355 1.00 92.38 86 VAL A C 1
ATOM 715 O O . VAL A 1 86 ? -5.473 -6.915 -5.423 1.00 92.38 86 VAL A O 1
ATOM 718 N N . GLN A 1 87 ? -3.350 -7.091 -6.187 1.00 94.31 87 GLN A N 1
ATOM 719 C CA . GLN A 1 87 ? -2.707 -7.078 -4.879 1.00 94.31 87 GLN A CA 1
ATOM 720 C C . GLN A 1 87 ? -3.097 -5.824 -4.086 1.00 94.31 87 GLN A C 1
ATOM 722 O O . GLN A 1 87 ? -3.588 -5.943 -2.965 1.00 94.31 87 GLN A O 1
ATOM 727 N N . TRP A 1 88 ? -2.966 -4.637 -4.685 1.00 93.69 88 TRP A N 1
ATOM 728 C CA . TRP A 1 88 ? -3.293 -3.375 -4.027 1.00 93.69 88 TRP A CA 1
ATOM 729 C C . TRP A 1 88 ? -4.762 -3.315 -3.593 1.00 93.69 88 TRP A C 1
ATOM 731 O O . TRP A 1 88 ? -5.049 -2.992 -2.441 1.00 93.69 88 TRP A O 1
ATOM 741 N N . ARG A 1 89 ? -5.712 -3.699 -4.464 1.00 92.69 89 ARG A N 1
ATOM 742 C CA . ARG A 1 89 ? -7.138 -3.751 -4.086 1.00 92.69 89 ARG A CA 1
ATOM 743 C C . ARG A 1 89 ? -7.394 -4.703 -2.918 1.00 92.69 89 ARG A C 1
ATOM 745 O O . ARG A 1 89 ? -8.149 -4.354 -2.012 1.00 92.69 89 ARG A O 1
ATOM 752 N N . ARG A 1 90 ? -6.757 -5.879 -2.924 1.00 95.12 90 ARG A N 1
ATOM 753 C CA . ARG A 1 90 ? -6.857 -6.853 -1.828 1.00 95.12 90 ARG A CA 1
ATOM 754 C C . ARG A 1 90 ? -6.330 -6.271 -0.519 1.00 95.12 90 ARG A C 1
ATOM 756 O O . ARG A 1 90 ? -6.964 -6.450 0.515 1.00 95.12 90 ARG A O 1
ATOM 763 N N . GLU A 1 91 ? -5.196 -5.580 -0.556 1.00 95.81 91 GLU A N 1
ATOM 764 C CA . GLU A 1 91 ? -4.602 -4.935 0.621 1.00 95.81 91 GLU A CA 1
ATOM 765 C C . GLU A 1 91 ? -5.501 -3.826 1.180 1.00 95.81 91 GLU A C 1
ATOM 767 O O . GLU A 1 91 ? -5.716 -3.773 2.390 1.00 95.81 91 GLU A O 1
ATOM 772 N N . GLN A 1 92 ? -6.099 -2.996 0.316 1.00 94.06 92 GLN A N 1
ATOM 773 C CA . GLN A 1 92 ? -7.061 -1.976 0.750 1.00 94.06 92 GLN A CA 1
ATOM 774 C C . GLN A 1 92 ? -8.297 -2.599 1.409 1.00 94.06 92 GLN A C 1
ATOM 776 O O . GLN A 1 92 ? -8.743 -2.143 2.463 1.00 94.06 92 GLN A O 1
ATOM 781 N N . GLU A 1 93 ? -8.842 -3.663 0.817 1.00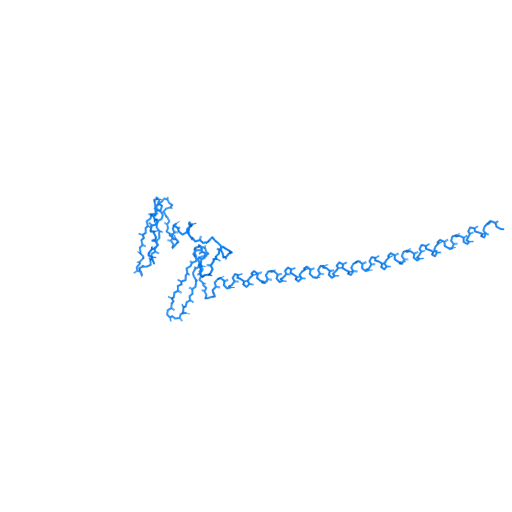 95.88 93 GLU A N 1
ATOM 782 C CA . GLU A 1 93 ? -9.983 -4.378 1.389 1.00 95.88 93 GLU A CA 1
ATOM 783 C C . GLU A 1 93 ? -9.635 -5.004 2.748 1.00 95.88 93 GLU A C 1
ATOM 785 O O . GLU A 1 93 ? -10.415 -4.892 3.696 1.00 95.88 93 GLU A O 1
ATOM 790 N N . HIS A 1 94 ? -8.462 -5.634 2.855 1.00 97.88 94 HIS A N 1
ATOM 791 C CA . HIS A 1 94 ? -7.974 -6.234 4.096 1.00 97.88 94 HIS A CA 1
ATOM 792 C C . HIS A 1 94 ? -7.837 -5.177 5.193 1.00 97.88 94 HIS A C 1
ATOM 794 O O . HIS A 1 94 ? -8.398 -5.338 6.273 1.00 97.88 94 HIS A O 1
ATOM 800 N N . MET A 1 95 ? -7.184 -4.054 4.893 1.00 97.44 95 MET A N 1
ATOM 801 C CA . MET A 1 95 ? -6.999 -2.964 5.848 1.00 97.44 95 MET A CA 1
ATOM 802 C C . MET A 1 95 ? -8.341 -2.453 6.396 1.00 97.44 95 MET A C 1
ATOM 804 O O . MET A 1 95 ? -8.497 -2.270 7.603 1.00 97.44 95 MET A O 1
ATOM 808 N N . LEU A 1 96 ? -9.335 -2.239 5.528 1.00 97.69 96 LEU A N 1
ATOM 809 C CA . LEU A 1 96 ? -10.660 -1.781 5.960 1.00 97.69 96 LEU A CA 1
ATOM 810 C C . LEU A 1 96 ? -11.389 -2.826 6.813 1.00 97.69 96 LEU A C 1
ATOM 812 O O . LEU A 1 96 ? -12.085 -2.462 7.764 1.00 97.69 96 LEU A O 1
ATOM 816 N N . LYS A 1 97 ? -11.220 -4.114 6.499 1.00 98.00 97 LYS A N 1
ATOM 817 C CA . LYS A 1 97 ? -11.753 -5.213 7.312 1.00 98.00 97 LYS A CA 1
ATOM 818 C C . LYS A 1 97 ? -11.119 -5.242 8.701 1.00 98.00 97 LYS A C 1
ATOM 820 O O . LYS A 1 97 ? -11.858 -5.348 9.677 1.00 98.00 97 LYS A O 1
ATOM 825 N N . ASP A 1 98 ? -9.807 -5.066 8.805 1.00 98.38 98 ASP A N 1
ATOM 826 C CA . ASP A 1 98 ? -9.112 -5.039 10.096 1.00 98.38 98 ASP A CA 1
ATOM 827 C C . ASP A 1 98 ? -9.587 -3.873 10.964 1.00 98.38 98 ASP A C 1
ATOM 829 O O . ASP A 1 98 ? -9.937 -4.059 12.132 1.00 98.38 98 ASP A O 1
ATOM 833 N N . TYR A 1 99 ? -9.691 -2.674 10.383 1.00 97.94 99 TYR A N 1
ATOM 834 C CA . TYR A 1 99 ? -10.246 -1.520 11.092 1.00 97.94 99 TYR A CA 1
ATOM 835 C C . TYR A 1 99 ? -11.678 -1.762 11.568 1.00 97.94 99 TYR A C 1
ATOM 837 O O . TYR A 1 99 ? -12.030 -1.370 12.683 1.00 97.94 99 TYR A O 1
ATOM 845 N N . LEU A 1 100 ? -12.505 -2.409 10.744 1.00 98.31 100 LEU A N 1
ATOM 846 C CA . LEU A 1 100 ? -13.874 -2.743 11.116 1.00 98.31 100 LEU A CA 1
ATOM 847 C C . LEU A 1 100 ? -13.913 -3.697 12.316 1.00 98.31 100 LEU A C 1
ATOM 849 O O . LEU A 1 100 ? -14.704 -3.470 13.232 1.00 98.31 100 LEU A O 1
ATOM 853 N N . VAL A 1 101 ? -13.051 -4.717 12.338 1.00 98.56 101 VAL A N 1
ATOM 854 C CA . VAL A 1 101 ? -12.943 -5.660 13.462 1.00 98.56 101 VAL A CA 1
ATOM 855 C C . VAL A 1 101 ? -12.539 -4.926 14.739 1.00 98.56 101 VAL A C 1
ATOM 857 O O . VAL A 1 101 ? -13.252 -5.007 15.738 1.00 98.56 101 VAL A O 1
ATOM 860 N N . VAL A 1 102 ? -11.476 -4.121 14.692 1.00 98.62 102 VAL A N 1
ATOM 861 C CA . VAL A 1 102 ? -11.011 -3.358 15.864 1.00 98.62 102 VAL A CA 1
ATOM 862 C C . VAL A 1 102 ? -12.096 -2.408 16.378 1.00 98.62 102 VAL A C 1
ATOM 864 O O . VAL A 1 102 ? -12.316 -2.300 17.585 1.00 98.62 102 VAL A O 1
ATOM 867 N N . ALA A 1 103 ? -12.821 -1.735 15.481 1.00 98.31 103 ALA A N 1
ATOM 868 C CA . ALA A 1 103 ? -13.918 -0.853 15.868 1.00 98.31 103 ALA A CA 1
ATOM 869 C C . ALA A 1 103 ? -15.073 -1.618 16.542 1.00 98.31 103 ALA A C 1
ATOM 871 O O . ALA A 1 103 ? -15.663 -1.123 17.506 1.00 98.31 103 ALA A O 1
ATOM 872 N N . GLN A 1 104 ? -15.389 -2.825 16.065 1.00 98.56 104 GLN A N 1
ATOM 873 C CA . GLN A 1 104 ? -16.408 -3.688 16.667 1.00 98.56 104 GLN A CA 1
ATOM 874 C C . GLN A 1 104 ? -15.994 -4.172 18.060 1.00 98.56 104 GLN A C 1
ATOM 876 O O . GLN A 1 104 ? -16.798 -4.099 18.993 1.00 98.56 104 GLN A O 1
ATOM 881 N N . GLU A 1 105 ? -14.747 -4.613 18.217 1.00 98.62 105 GLU A N 1
ATOM 882 C CA . GLU A 1 105 ? -14.191 -5.037 19.505 1.00 98.62 105 GLU A CA 1
ATOM 883 C C . GLU A 1 105 ? -14.190 -3.885 20.515 1.00 98.62 105 GLU A C 1
ATOM 885 O O . GLU A 1 105 ? -14.675 -4.042 21.639 1.00 98.62 105 GLU A O 1
ATOM 890 N N . ALA A 1 106 ? -13.744 -2.696 20.096 1.00 98.56 106 ALA A N 1
ATOM 891 C CA . ALA A 1 106 ? -13.759 -1.497 20.928 1.00 98.56 106 ALA A CA 1
ATOM 892 C C . ALA A 1 106 ? -15.184 -1.124 21.370 1.00 98.56 106 ALA A C 1
ATOM 894 O O . ALA A 1 106 ? -15.412 -0.818 22.544 1.00 98.56 106 ALA A O 1
ATOM 895 N N . LEU A 1 107 ? -16.162 -1.200 20.460 1.00 98.56 107 LEU A N 1
ATOM 896 C CA . LEU A 1 107 ? -17.567 -0.954 20.783 1.00 98.56 107 LEU A CA 1
ATOM 897 C C . LEU A 1 107 ? -18.105 -1.990 21.784 1.00 98.56 107 LEU A C 1
ATOM 899 O O . LEU A 1 107 ? -18.850 -1.625 22.697 1.00 98.56 107 LEU A O 1
ATOM 903 N N . SER A 1 108 ? -17.747 -3.267 21.625 1.00 98.62 108 SER A N 1
ATOM 904 C CA . SER A 1 108 ? -18.146 -4.335 22.551 1.00 98.62 108 SER A CA 1
ATOM 905 C C . SER A 1 108 ? -17.590 -4.084 23.950 1.00 98.62 108 SER A C 1
ATOM 907 O O . SER A 1 108 ? -18.355 -4.004 24.912 1.00 98.62 108 SER A O 1
ATOM 909 N N . ALA A 1 109 ? -16.284 -3.830 24.053 1.00 98.38 109 ALA A N 1
ATOM 910 C CA . ALA A 1 109 ? -15.634 -3.517 25.321 1.00 98.38 109 ALA A CA 1
ATOM 911 C C . ALA A 1 109 ? -16.242 -2.267 25.981 1.00 98.38 109 ALA A C 1
ATOM 913 O O . ALA A 1 109 ? -16.489 -2.239 27.188 1.00 98.38 109 ALA A O 1
ATOM 914 N N . GLN A 1 110 ? -16.557 -1.232 25.195 1.00 98.31 110 GLN A N 1
ATOM 915 C CA . GLN A 1 110 ? -17.199 -0.026 25.715 1.00 98.31 110 GLN A CA 1
ATOM 916 C C . GLN A 1 110 ? -18.608 -0.305 26.262 1.00 98.31 110 GLN A C 1
ATOM 918 O O . GLN A 1 110 ? -18.982 0.266 27.292 1.00 98.31 110 GLN A O 1
ATOM 923 N N . LYS A 1 111 ? -19.381 -1.192 25.621 1.00 98.50 111 LYS A N 1
ATOM 924 C CA . LYS A 1 111 ? -20.696 -1.629 26.121 1.00 98.50 111 LYS A CA 1
ATOM 925 C C . LYS A 1 111 ? -20.576 -2.397 27.435 1.00 98.50 111 LYS A C 1
ATOM 927 O O . LYS A 1 111 ? -21.340 -2.118 28.356 1.00 98.50 111 LYS A O 1
ATOM 932 N N . GLU A 1 112 ? -19.610 -3.302 27.549 1.00 98.56 112 GLU A N 1
ATOM 933 C CA . GLU A 1 112 ? -19.354 -4.046 28.789 1.00 98.56 112 GLU A CA 1
ATOM 934 C C . GLU A 1 112 ? -18.975 -3.102 29.937 1.00 98.56 112 GLU A C 1
ATOM 936 O O . GLU A 1 112 ? -19.566 -3.150 31.016 1.00 98.56 112 GLU A O 1
ATOM 941 N N . ILE A 1 113 ? -18.058 -2.162 29.688 1.00 98.62 113 ILE A N 1
ATOM 942 C CA . ILE A 1 113 ? -17.671 -1.145 30.676 1.00 98.62 113 ILE A CA 1
ATOM 943 C C . ILE A 1 113 ? -18.882 -0.313 31.104 1.00 98.62 113 ILE A C 1
ATOM 945 O O . ILE A 1 113 ? -19.036 -0.002 32.288 1.00 98.62 113 ILE A O 1
ATOM 949 N N . TYR A 1 114 ? -19.738 0.069 30.156 1.00 98.25 114 TYR A N 1
ATOM 950 C CA . TYR A 1 114 ? -20.948 0.825 30.455 1.00 98.25 114 TYR A CA 1
ATOM 951 C C . TYR A 1 114 ? -21.902 0.038 31.363 1.00 98.25 114 TYR A C 1
ATOM 953 O O . TYR A 1 114 ? -22.347 0.574 32.378 1.00 98.25 114 TYR A O 1
ATOM 961 N N . GLN A 1 115 ? -22.147 -1.237 31.059 1.00 98.62 115 GLN A N 1
ATOM 962 C CA . GLN A 1 115 ? -22.982 -2.114 31.886 1.00 98.62 115 GLN A CA 1
ATOM 963 C C . GLN A 1 115 ? -22.419 -2.260 33.304 1.00 98.62 115 GLN A C 1
ATOM 965 O O . GLN A 1 115 ? -23.151 -2.098 34.279 1.00 98.62 115 GLN A O 1
ATOM 970 N N . VAL A 1 116 ? -21.105 -2.469 33.439 1.00 98.56 116 VAL A N 1
ATOM 971 C CA . VAL A 1 116 ? -20.444 -2.544 34.752 1.00 98.56 116 VAL A CA 1
ATOM 972 C C . VAL A 1 116 ? -20.609 -1.236 35.530 1.00 98.56 116 VAL A C 1
ATOM 974 O O . VAL A 1 116 ? -20.843 -1.258 36.738 1.00 98.56 116 VAL A O 1
ATOM 977 N N . LYS A 1 117 ? -20.510 -0.079 34.864 1.00 98.50 117 LYS A N 1
ATOM 978 C CA . LYS A 1 117 ? -20.734 1.222 35.512 1.00 98.50 117 LYS A CA 1
ATOM 979 C C . LYS A 1 117 ? -22.177 1.387 35.990 1.00 98.50 117 LYS A C 1
ATOM 981 O O . LYS A 1 117 ? -22.364 1.905 37.087 1.00 98.50 117 LYS A O 1
ATOM 986 N N . GLN A 1 118 ? -23.166 0.935 35.217 1.00 98.44 118 GLN A N 1
ATOM 987 C CA . GLN A 1 118 ? -24.569 0.946 35.646 1.00 98.44 118 GLN A CA 1
ATOM 988 C C . GLN A 1 118 ? -24.784 0.059 36.877 1.00 98.44 118 GLN A C 1
ATOM 990 O O . GLN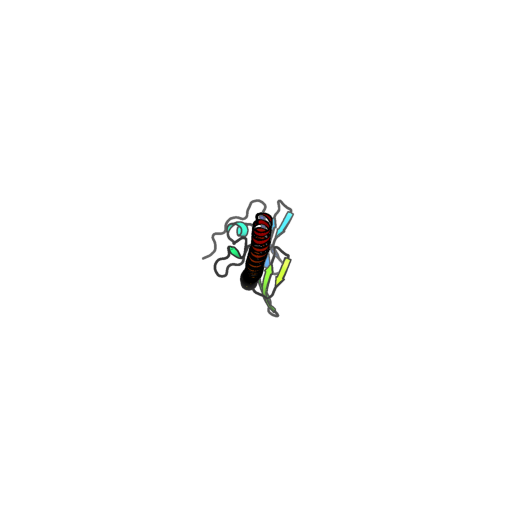 A 1 118 ? -25.294 0.541 37.883 1.00 98.44 118 GLN A O 1
ATOM 995 N N . GLN A 1 119 ? -24.292 -1.182 36.850 1.00 98.56 119 GLN A N 1
ATOM 996 C CA . GLN A 1 119 ? -24.392 -2.105 37.988 1.00 98.56 119 GLN A CA 1
ATOM 997 C C . GLN A 1 119 ? -23.732 -1.537 39.254 1.00 98.56 119 GLN A C 1
ATOM 999 O O . GLN A 1 119 ? -24.297 -1.601 40.344 1.00 98.56 119 GLN A O 1
ATOM 1004 N N . ARG A 1 120 ? -22.541 -0.934 39.124 1.00 98.56 120 ARG A N 1
ATOM 1005 C CA . ARG A 1 120 ? -21.851 -0.291 40.257 1.00 98.56 120 ARG A CA 1
ATOM 1006 C C . ARG A 1 120 ? -22.621 0.907 40.806 1.00 98.56 120 ARG A C 1
ATOM 1008 O O . ARG A 1 120 ? -22.605 1.122 42.014 1.00 98.56 120 ARG A O 1
ATOM 1015 N N . LEU A 1 121 ? -23.273 1.681 39.940 1.00 98.44 121 LEU A N 1
ATOM 1016 C CA . LEU A 1 121 ? -24.106 2.802 40.362 1.00 98.44 121 LEU A CA 1
ATOM 1017 C C . LEU A 1 121 ? -25.331 2.319 41.147 1.00 98.44 121 LEU A C 1
ATOM 1019 O O . LEU A 1 121 ? -25.630 2.887 42.193 1.00 98.44 121 LEU A O 1
ATOM 1023 N N . GLU A 1 122 ? -26.003 1.269 40.678 1.00 98.50 122 GLU A N 1
ATOM 1024 C CA . GLU A 1 122 ? -27.146 0.669 41.377 1.00 98.50 122 GLU A CA 1
ATOM 1025 C C . GLU A 1 122 ? -26.753 0.154 42.765 1.00 98.50 122 GLU A C 1
ATOM 1027 O O . GLU A 1 122 ? -27.428 0.459 43.748 1.00 98.50 122 GLU A O 1
ATOM 1032 N N . LEU A 1 123 ? -25.625 -0.557 42.868 1.00 98.50 123 LEU A N 1
ATOM 1033 C CA . LEU A 1 123 ? -25.093 -1.017 44.154 1.00 98.50 123 LEU A CA 1
ATOM 1034 C C . LEU A 1 123 ? -24.808 0.156 45.102 1.00 98.50 123 LEU A C 1
ATOM 1036 O O . LEU A 1 123 ? -25.258 0.142 46.244 1.00 98.50 123 LEU A O 1
ATOM 1040 N N . ALA A 1 124 ? -24.142 1.209 44.619 1.00 98.19 124 ALA A N 1
ATOM 1041 C CA . ALA A 1 124 ? -23.858 2.393 45.430 1.00 98.19 124 ALA A CA 1
ATOM 1042 C C . ALA A 1 124 ? -25.141 3.108 45.899 1.00 98.19 124 ALA A C 1
ATOM 1044 O O . ALA A 1 124 ? -25.209 3.592 47.029 1.00 98.19 124 ALA A O 1
ATOM 1045 N N . GLN A 1 125 ? -26.176 3.162 45.053 1.00 97.81 125 GLN A N 1
ATOM 1046 C CA . GLN A 1 125 ? -27.483 3.712 45.424 1.00 97.81 125 GLN A CA 1
ATOM 1047 C C . GLN A 1 125 ? -28.164 2.872 46.511 1.00 97.81 125 GLN A C 1
ATOM 1049 O O . GLN A 1 125 ? -28.709 3.440 47.458 1.00 97.81 125 GLN A O 1
ATOM 1054 N N . GLN A 1 126 ? -28.112 1.541 46.405 1.00 98.12 126 GLN A N 1
ATOM 1055 C CA . GLN A 1 126 ? -28.665 0.633 47.414 1.00 98.12 126 GLN A CA 1
ATOM 1056 C C . GLN A 1 126 ? -27.945 0.779 48.759 1.00 98.12 126 GLN A C 1
ATOM 1058 O O . GLN A 1 126 ? -28.602 0.933 49.789 1.00 98.12 126 GLN A O 1
ATOM 1063 N N . GLU A 1 127 ? -26.610 0.790 48.756 1.00 97.50 127 GLU A N 1
ATOM 1064 C CA . GLU A 1 127 ? -25.805 0.994 49.968 1.00 97.50 127 GLU A CA 1
ATOM 1065 C C . GLU A 1 127 ? -26.116 2.343 50.625 1.00 97.50 127 GLU A C 1
ATOM 1067 O O . GLU A 1 127 ? -26.329 2.415 51.837 1.00 97.50 127 GLU A O 1
ATOM 1072 N N . TYR A 1 128 ? -26.222 3.410 49.826 1.00 97.56 128 TYR A N 1
ATOM 1073 C CA . TYR A 1 128 ? -26.601 4.730 50.324 1.00 97.56 128 TYR A CA 1
ATOM 1074 C C . TYR A 1 128 ? -27.984 4.719 50.987 1.00 97.56 128 TYR A C 1
ATOM 1076 O O . TYR A 1 128 ? -28.131 5.218 52.102 1.00 97.56 128 TYR A O 1
ATOM 1084 N N . GLN A 1 129 ? -28.990 4.122 50.341 1.00 97.06 129 GLN A N 1
ATOM 1085 C CA . GLN A 1 129 ? -30.349 4.030 50.886 1.00 97.06 129 GLN A CA 1
ATOM 1086 C C . GLN A 1 129 ? -30.388 3.255 52.208 1.00 97.06 129 GLN A C 1
ATOM 1088 O O . GLN A 1 129 ? -31.061 3.678 53.149 1.00 97.06 129 GLN A O 1
ATOM 1093 N N . GLN A 1 130 ? -29.646 2.148 52.304 1.00 96.44 130 GLN A N 1
ATOM 1094 C CA . GLN A 1 130 ? -29.550 1.355 53.532 1.00 96.44 130 GLN A CA 1
ATOM 1095 C C . GLN A 1 130 ? -28.915 2.157 54.671 1.00 96.44 130 GLN A C 1
ATOM 1097 O O . GLN A 1 130 ? -29.476 2.228 55.766 1.00 96.44 130 GLN A O 1
ATOM 1102 N N . LEU A 1 131 ? -27.769 2.796 54.412 1.00 94.56 131 LEU A N 1
ATOM 1103 C CA . LEU A 1 131 ? -27.082 3.622 55.407 1.00 94.56 131 LEU A CA 1
ATOM 1104 C C . LEU A 1 131 ? -27.944 4.810 55.847 1.00 94.56 131 LEU A C 1
ATOM 1106 O O . LEU A 1 131 ? -28.020 5.099 57.042 1.00 94.56 131 LEU A O 1
ATOM 1110 N N . HIS A 1 132 ? -28.637 5.452 54.905 1.00 94.69 132 HIS A N 1
ATOM 1111 C CA . HIS A 1 132 ? -29.570 6.538 55.187 1.00 94.69 132 HIS A CA 1
ATOM 1112 C C . HIS A 1 132 ? -30.720 6.073 56.093 1.00 94.69 132 HIS A C 1
ATOM 1114 O O . HIS A 1 132 ? -31.023 6.728 57.086 1.00 94.69 132 HIS A O 1
ATOM 1120 N N . ALA A 1 133 ? -31.334 4.920 55.809 1.00 93.88 133 ALA A N 1
ATOM 1121 C CA . ALA A 1 133 ? -32.420 4.374 56.627 1.00 93.88 133 ALA A CA 1
ATOM 1122 C C . ALA A 1 133 ? -31.974 4.040 58.064 1.00 93.88 133 ALA A C 1
ATOM 1124 O O . ALA A 1 133 ? -32.685 4.342 59.024 1.00 93.88 133 ALA A O 1
ATOM 1125 N N . VAL A 1 134 ? -30.782 3.452 58.227 1.00 93.62 134 VAL A N 1
ATOM 1126 C CA . VAL A 1 134 ? -30.202 3.165 59.552 1.00 93.62 134 VAL A CA 1
ATOM 1127 C C . VAL A 1 134 ? -29.927 4.457 60.324 1.00 93.62 134 VAL A C 1
ATOM 1129 O O . VAL A 1 134 ? -30.198 4.528 61.525 1.00 93.62 134 VAL A O 1
ATOM 1132 N N . TRP A 1 135 ? -29.398 5.479 59.647 1.00 91.06 135 TRP A N 1
ATOM 1133 C CA . TRP A 1 135 ? -29.132 6.782 60.250 1.00 91.06 135 TRP A CA 1
ATOM 1134 C C . TRP A 1 135 ? -30.418 7.468 60.735 1.00 91.06 135 TRP A C 1
ATOM 1136 O O . TRP A 1 135 ? -30.475 7.873 61.896 1.00 91.06 135 TRP A O 1
ATOM 1146 N N . GLU A 1 136 ? -31.463 7.509 59.904 1.00 89.75 136 GLU A N 1
ATOM 1147 C CA . GLU A 1 136 ? -32.782 8.066 60.253 1.00 89.75 136 GLU A CA 1
ATOM 1148 C C . GLU A 1 136 ? -33.394 7.380 61.482 1.00 89.75 136 GLU A C 1
ATOM 1150 O O . GLU A 1 136 ? -33.819 8.036 62.435 1.00 89.75 136 GLU A O 1
ATOM 1155 N N . HIS A 1 137 ? -33.373 6.043 61.516 1.00 85.00 137 HIS A N 1
ATOM 1156 C CA . HIS A 1 137 ? -33.885 5.282 62.658 1.00 85.00 137 HIS A CA 1
ATOM 1157 C C . HIS A 1 137 ? -33.112 5.590 63.951 1.00 85.00 137 HIS A C 1
ATOM 1159 O O . HIS A 1 137 ? -33.696 5.704 65.032 1.00 85.00 137 HIS A O 1
ATOM 1165 N N . LYS A 1 138 ? -31.785 5.748 63.859 1.00 84.88 138 LYS A N 1
ATOM 1166 C CA . LYS A 1 138 ? -30.943 6.101 65.008 1.00 84.88 138 LYS A CA 1
ATOM 1167 C C . LYS A 1 138 ? -31.224 7.517 65.511 1.00 84.88 138 LYS A C 1
ATOM 1169 O O . LYS A 1 138 ? -31.231 7.717 66.725 1.00 84.88 138 LYS A O 1
ATOM 1174 N N . LEU A 1 139 ? -31.474 8.466 64.607 1.00 78.75 139 LEU A N 1
ATOM 1175 C CA . LEU A 1 139 ? -31.856 9.828 64.969 1.00 78.75 139 LEU A CA 1
ATOM 1176 C C . LEU A 1 139 ? -33.199 9.828 65.705 1.00 78.75 139 LEU A C 1
ATOM 1178 O O . LEU A 1 139 ? -33.272 10.349 66.812 1.00 78.75 139 LEU A O 1
ATOM 1182 N N . GLY A 1 140 ? -34.220 9.163 65.153 1.00 72.62 140 GLY A N 1
ATOM 1183 C CA . GLY A 1 140 ? -35.552 9.067 65.762 1.00 72.62 140 GLY A CA 1
ATOM 1184 C C . GLY A 1 140 ? -35.552 8.409 67.146 1.00 72.62 140 GLY A C 1
ATOM 1185 O O . GLY A 1 140 ? -36.269 8.852 68.039 1.00 72.62 140 GLY A O 1
ATOM 1186 N N . SER A 1 141 ? -34.689 7.411 67.363 1.00 65.50 141 SER A N 1
ATOM 1187 C CA . SER A 1 141 ? -34.546 6.741 68.662 1.00 65.50 141 SER A CA 1
ATOM 1188 C C . SER A 1 141 ? -33.786 7.560 69.718 1.00 65.50 141 SER A C 1
ATOM 1190 O O . SER A 1 141 ? -33.841 7.193 70.889 1.00 65.50 141 SER A O 1
ATOM 1192 N N . GLN A 1 142 ? -33.060 8.621 69.344 1.00 59.25 142 GLN A N 1
ATOM 1193 C CA . GLN A 1 142 ? -32.374 9.516 70.291 1.00 59.25 142 GLN A CA 1
ATOM 1194 C C . GLN A 1 142 ? -33.241 10.694 70.764 1.00 59.25 142 GLN A C 1
ATOM 1196 O O . GLN A 1 142 ? -32.854 11.367 71.717 1.00 59.25 142 GLN A O 1
ATOM 1201 N N . VAL A 1 143 ? -34.382 10.961 70.115 1.00 55.81 143 VAL A N 1
ATOM 1202 C CA . VAL A 1 143 ? -35.271 12.098 70.441 1.00 55.81 143 VAL A CA 1
ATOM 1203 C C . VAL A 1 143 ? -36.528 11.687 71.230 1.00 55.81 143 VAL A C 1
ATOM 1205 O O . VAL A 1 143 ? -37.402 12.525 71.439 1.00 55.81 143 VAL A O 1
ATOM 1208 N N . SER A 1 144 ? -36.639 10.422 71.659 1.00 48.41 144 SER A N 1
ATOM 1209 C CA . SER A 1 144 ? -37.747 9.889 72.482 1.00 48.41 144 SER A CA 1
ATOM 1210 C C . SER A 1 144 ? -37.297 9.488 73.881 1.00 48.41 144 SER A C 1
ATOM 1212 O O . SER A 1 144 ? -36.131 9.058 74.021 1.00 48.41 144 SER A O 1
#

Foldseek 3Di:
DPDPDDDQPPQKDWDADPVRQIKIARNVVRDIASFRPCCVVVFAQDLVRDDDPGDHGQKDWDQDPVLGIWIARRVVRDIGRDDVNVVVVVVVVVVVVVVVVVVVVVVVVVVVVVVVVVVVVVVVVVVVVVVVVVVVVVVVVVVD

pLDDT: mean 91.64, std 10.91, range [33.5, 98.62]

Solvent-accessible surface area (backbone atoms only — not comparable to full-atom values): 8554 Å² total; per-residue (Å²): 127,84,74,84,80,72,79,73,59,92,56,49,43,84,47,62,52,97,89,63,52,68,33,31,36,34,65,79,80,70,45,74,38,78,54,60,83,67,40,74,81,74,37,32,80,40,77,87,63,43,66,92,86,56,61,27,58,44,48,44,83,48,76,40,99,88,80,40,67,31,36,37,34,66,81,82,73,47,73,40,68,69,57,63,69,59,51,51,53,50,51,54,52,49,54,54,50,52,52,50,50,54,52,50,51,52,50,50,54,52,50,52,54,50,52,53,50,51,54,52,49,53,51,52,51,51,55,49,52,53,54,49,52,55,49,52,55,54,54,59,63,70,77,108

Nearest PDB structures (foldseek):
  6j68-assembly1_A  TM=8.219E-01  e=2.538E-19  Mus musculus
  6jjw-assembly1_A  TM=9.257E-01  e=1.121E-15  Mus musculus
  6jjx-assembly1_A  TM=5.569E-01  e=9.755E-18  Mus musculus
  6j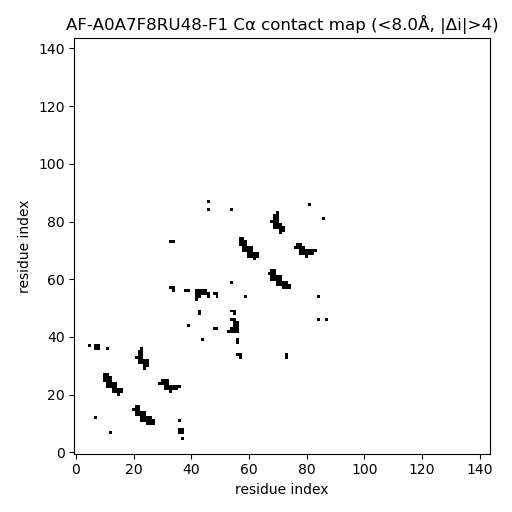jz-assembly2_B  TM=7.655E-01  e=7.770E-09  Mus musculus
  5cq2-assembly1_A  TM=4.728E-01  e=2.362E-06  Homo sapiens

Organism: Leptonychotes weddellii (NCBI:txid9713)

Secondary structure (DSSP, 8-state):
-----PPPPTTEEEEE-TT--EEEEETTTTEEESS-TTGGGTS-SSTTS--TTPPPTTEEEEEETTTEEEEEETTTTEEESS-HHHHHHHHHHHHHHHHHHHHHHHHHHHHHHHHHHHHHHHHHHHHHHHHHHHHHHHHHHH--

InterPro domains:
  IPR001202 WW domain [PF00397] (8-37)
  IPR001202 WW domain [PF00397] (55-84)
  IPR001202 WW domain [PS01159] (12-37)
  IPR001202 WW domain [PS50020] (6-39)
  IPR001202 WW domain [PS50020] (53-86)
  IPR001202 WW domain [SM00456] (7-39)
  IPR001202 WW domain [SM00456] (54-86)
  IPR001202 WW domain [cd00201] (9-39)
  IPR001202 WW domain [cd00201] (56-85)
  IPR036020 WW domain superfamily [SSF51045] (4-39)
  IPR036020 WW domain superfamily [SSF51045] (53-88)
  IPR051105 WWC/KIBRA Hippo Pathway Regulato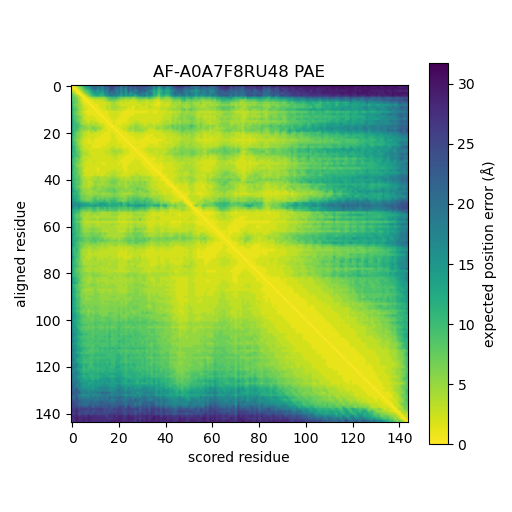rs [PTHR14791] (4-115)

Radius of gyration: 34.51 Å; Cα contacts (8 Å, |Δi|>4): 125; chains: 1; bounding box: 62×39×105 Å

Mean predicted aligned error: 7.95 Å